Protein AF-A0A382UCF6-F1 (afdb_monomer)

pLDDT: mean 95.03, std 3.99, range [74.44, 98.38]

Nearest PDB structures (foldseek):
  6dq3-assembly2_B  TM=8.881E-01  e=3.048E-03  Streptococcus pyogenes
  7lmz-assembly1_C  TM=3.019E-01  e=5.423E+00  Homo sapiens

Mean predicted aligned error: 3.13 Å

Sequence (75 aa):
DEEITASLNFLRGLGAPTKNWVMCYPYGANDEKLRALLRRNGCAIGLTIDEGVADAAKDDPLQLPRLDTIELPIT

Structure (mmCIF, N/CA/C/O backbone):
data_AF-A0A382UCF6-F1
#
_entry.id   AF-A0A382UCF6-F1
#
loop_
_atom_site.group_PDB
_atom_site.id
_atom_site.type_symbol
_atom_site.label_atom_id
_atom_site.label_alt_id
_atom_site.label_comp_id
_atom_site.label_asym_id
_atom_site.label_entity_id
_atom_site.label_seq_id
_atom_site.pdbx_PDB_ins_code
_atom_site.Cartn_x
_atom_site.Cartn_y
_atom_site.Cartn_z
_atom_site.occupancy
_atom_site.B_iso_or_equiv
_atom_site.auth_seq_id
_atom_site.auth_comp_id
_atom_site.auth_asym_id
_atom_site.auth_atom_id
_atom_site.pdbx_PDB_model_num
ATOM 1 N N . ASP A 1 1 ? 0.645 7.578 12.458 1.00 80.25 1 ASP A N 1
ATOM 2 C CA . ASP A 1 1 ? -0.586 7.024 13.064 1.00 80.25 1 ASP A CA 1
ATOM 3 C C . ASP A 1 1 ? -1.773 7.960 12.879 1.00 80.25 1 ASP A C 1
ATOM 5 O O . ASP A 1 1 ? -2.767 7.518 12.320 1.00 80.25 1 ASP A O 1
ATOM 9 N N . GLU A 1 2 ? -1.665 9.235 13.269 1.00 92.56 2 GLU A N 1
ATOM 10 C CA . GLU A 1 2 ? -2.758 10.222 13.153 1.00 92.56 2 GLU A CA 1
ATOM 11 C C . GLU A 1 2 ? -3.310 10.375 11.728 1.00 92.56 2 GLU A C 1
ATOM 13 O O . GLU A 1 2 ? -4.513 10.229 11.546 1.00 92.56 2 GLU A O 1
ATOM 18 N N . GLU A 1 3 ? -2.451 10.554 10.719 1.00 94.50 3 GLU A N 1
ATOM 19 C CA . GLU A 1 3 ? -2.850 10.694 9.303 1.00 94.50 3 GLU A CA 1
ATOM 20 C C . GLU A 1 3 ? -3.729 9.538 8.791 1.00 94.50 3 GLU A C 1
ATOM 22 O O . GLU A 1 3 ? -4.785 9.751 8.191 1.00 94.50 3 GLU A O 1
ATOM 27 N N . ILE A 1 4 ? -3.327 8.291 9.072 1.00 95.25 4 ILE A N 1
ATOM 28 C CA . ILE A 1 4 ? -4.077 7.095 8.656 1.00 95.25 4 ILE A CA 1
ATOM 29 C C . ILE A 1 4 ? -5.424 7.041 9.377 1.00 95.25 4 ILE A C 1
ATOM 31 O O . ILE A 1 4 ? -6.459 6.837 8.744 1.00 95.25 4 ILE A O 1
ATOM 35 N N . THR A 1 5 ? -5.434 7.271 10.690 1.00 95.00 5 THR A N 1
ATOM 36 C CA . THR A 1 5 ? -6.668 7.262 11.486 1.00 95.00 5 THR A CA 1
ATOM 37 C C . THR A 1 5 ? -7.635 8.358 11.039 1.00 95.00 5 THR A C 1
ATOM 39 O O . THR A 1 5 ? -8.830 8.097 10.886 1.00 95.00 5 THR A O 1
ATOM 42 N N . ALA A 1 6 ? -7.135 9.571 10.798 1.00 97.00 6 ALA A N 1
ATOM 43 C CA . ALA A 1 6 ? -7.924 10.701 10.322 1.00 97.00 6 ALA A CA 1
ATOM 44 C C . ALA A 1 6 ? -8.530 10.411 8.943 1.00 97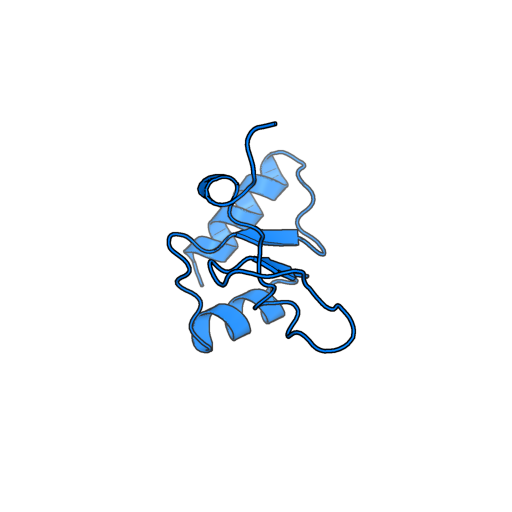.00 6 ALA A C 1
ATOM 46 O O . ALA A 1 6 ? -9.738 10.570 8.765 1.00 97.00 6 ALA A O 1
ATOM 47 N N . SER A 1 7 ? -7.729 9.883 8.013 1.00 96.12 7 SER A N 1
ATOM 48 C CA . SER A 1 7 ? -8.184 9.484 6.675 1.00 96.12 7 SER A CA 1
ATOM 49 C C . SER A 1 7 ? -9.274 8.411 6.735 1.00 96.12 7 SER A C 1
ATOM 51 O O . SER A 1 7 ? -10.315 8.543 6.094 1.00 96.12 7 SER A O 1
ATOM 53 N N . LEU A 1 8 ? -9.093 7.371 7.557 1.00 96.75 8 LEU A N 1
ATOM 54 C CA . LEU A 1 8 ? -10.100 6.319 7.720 1.00 96.75 8 LEU A CA 1
ATOM 55 C C . LEU A 1 8 ? -11.381 6.842 8.376 1.00 96.75 8 LEU A C 1
ATOM 57 O O . LEU A 1 8 ? -12.474 6.438 7.990 1.00 96.75 8 LEU A O 1
ATOM 61 N N . ASN A 1 9 ? -11.286 7.740 9.354 1.00 97.12 9 ASN A N 1
ATOM 62 C CA . ASN A 1 9 ? -12.473 8.345 9.959 1.00 97.12 9 ASN A CA 1
ATOM 63 C C . ASN A 1 9 ? -13.224 9.237 8.962 1.00 97.12 9 ASN A C 1
ATOM 65 O O . ASN A 1 9 ? -14.451 9.169 8.902 1.00 97.12 9 ASN A O 1
ATOM 69 N N . PHE A 1 10 ? -12.500 10.011 8.152 1.00 97.81 10 PHE A N 1
ATOM 70 C CA . PHE A 1 10 ? -13.078 10.8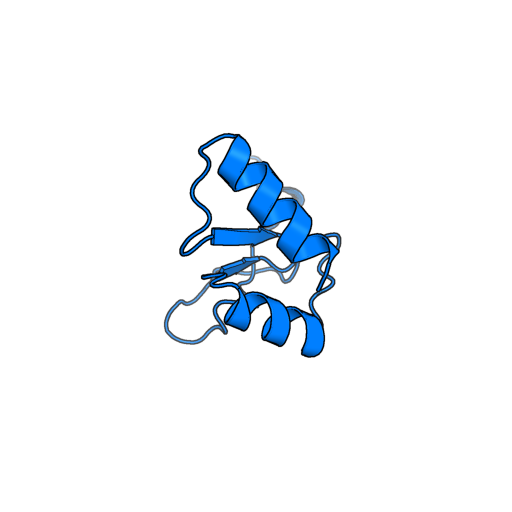17 7.082 1.00 97.81 10 PHE A CA 1
ATOM 71 C C . PHE A 1 10 ? -13.814 9.946 6.055 1.00 97.81 10 PHE A C 1
ATOM 73 O O . PHE A 1 10 ? -15.001 10.154 5.813 1.00 97.81 10 PHE A O 1
ATOM 80 N N . LEU A 1 11 ? -13.153 8.910 5.528 1.00 97.25 11 LEU A N 1
ATOM 81 C CA . LEU A 1 11 ? -13.750 7.965 4.577 1.00 97.25 11 LEU A CA 1
ATOM 82 C C . LEU A 1 11 ? -14.988 7.271 5.157 1.00 97.25 11 LEU A C 1
ATOM 84 O O . LEU A 1 11 ? -16.009 7.154 4.479 1.00 97.25 11 LEU A O 1
ATOM 88 N N . ARG A 1 12 ? -14.943 6.877 6.434 1.00 96.94 12 ARG A N 1
ATOM 89 C CA . ARG A 1 12 ? -16.101 6.302 7.129 1.00 96.94 12 ARG A CA 1
ATOM 90 C C . ARG A 1 12 ? -17.263 7.289 7.229 1.00 96.94 12 ARG A C 1
ATOM 92 O O . ARG A 1 12 ? -18.407 6.881 7.064 1.00 96.94 12 ARG A O 1
ATOM 99 N N . GLY A 1 13 ? -16.981 8.572 7.463 1.00 98.06 13 GLY A N 1
ATOM 100 C CA . GLY A 1 13 ? -17.983 9.642 7.458 1.00 98.06 13 GLY A CA 1
ATOM 101 C C . GLY A 1 13 ? -18.661 9.833 6.097 1.00 98.06 13 GLY A C 1
ATOM 102 O O . GLY A 1 13 ? -19.831 10.196 6.048 1.00 98.06 13 GLY A O 1
ATOM 103 N N . LEU A 1 14 ? -17.960 9.512 5.005 1.00 97.69 14 LEU A N 1
ATOM 104 C CA . LEU A 1 14 ? -18.508 9.486 3.644 1.00 97.69 14 LEU A CA 1
ATOM 105 C C . LEU A 1 14 ? -19.245 8.177 3.301 1.00 97.69 14 LEU A C 1
ATOM 107 O O . LEU A 1 14 ? -19.744 8.030 2.188 1.00 97.69 14 LEU A O 1
ATOM 111 N N . GLY A 1 15 ? -19.296 7.207 4.221 1.00 96.56 15 GLY A N 1
ATOM 112 C CA . GLY A 1 15 ? -19.864 5.881 3.971 1.00 96.56 15 GLY A CA 1
ATOM 113 C C . GLY A 1 15 ? -18.968 4.958 3.138 1.00 96.56 15 GLY A C 1
ATOM 114 O O . GLY A 1 15 ? -19.418 3.894 2.714 1.00 96.56 15 GLY A O 1
ATOM 115 N N . ALA A 1 16 ? -17.705 5.328 2.907 1.00 95.25 16 ALA A N 1
ATOM 116 C CA . ALA A 1 16 ? -16.761 4.471 2.205 1.00 95.25 16 ALA A CA 1
ATOM 117 C C . ALA A 1 16 ? -16.343 3.275 3.089 1.00 95.25 16 ALA A C 1
ATOM 119 O O . ALA A 1 16 ? -16.217 3.410 4.313 1.00 95.25 16 ALA A O 1
ATOM 120 N N . PRO A 1 17 ? -16.104 2.091 2.499 1.00 92.44 17 PRO A N 1
ATOM 121 C CA . PRO A 1 17 ? -15.663 0.926 3.250 1.00 92.44 17 PRO A CA 1
ATOM 122 C C . PRO A 1 17 ? -14.241 1.132 3.786 1.00 92.44 17 PRO A C 1
ATOM 124 O O . PRO A 1 17 ? -13.299 1.353 3.032 1.00 92.44 17 PRO A O 1
ATOM 127 N N . THR A 1 18 ? -14.074 1.005 5.103 1.00 95.19 18 THR A N 1
ATOM 128 C CA . THR A 1 18 ? -12.766 1.110 5.782 1.00 95.19 18 THR A CA 1
ATOM 129 C C . THR A 1 18 ? -12.321 -0.213 6.406 1.00 95.19 18 THR A C 1
ATOM 131 O O . THR A 1 18 ? -11.547 -0.229 7.360 1.00 95.19 18 THR A O 1
ATOM 134 N N . LYS A 1 19 ? -12.856 -1.334 5.912 1.00 92.81 19 LYS A N 1
ATOM 135 C CA . LYS A 1 19 ? -12.406 -2.698 6.221 1.00 92.81 19 LYS A CA 1
ATOM 136 C C . LYS A 1 19 ? -11.799 -3.288 4.956 1.00 92.81 19 LYS A C 1
ATOM 138 O O . LYS A 1 19 ? -12.377 -3.098 3.891 1.00 92.81 19 LYS A O 1
ATOM 143 N N 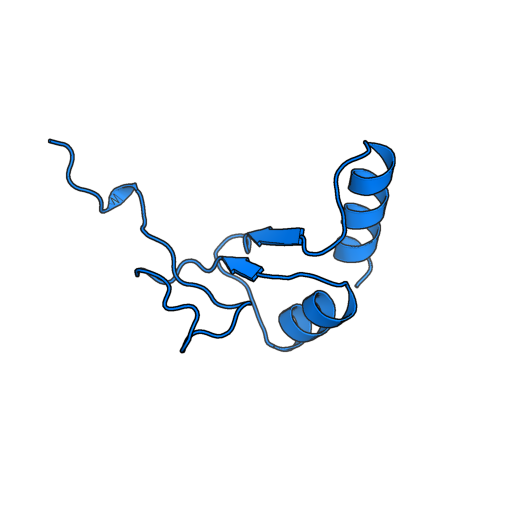. ASN A 1 20 ? -10.686 -4.011 5.085 1.00 94.88 20 ASN A N 1
ATOM 144 C CA . ASN A 1 20 ? -9.949 -4.586 3.956 1.00 94.88 20 ASN A CA 1
ATOM 145 C C . ASN A 1 20 ? -9.656 -3.549 2.860 1.00 94.88 20 ASN A C 1
ATOM 147 O O . ASN A 1 20 ? -9.841 -3.800 1.673 1.00 94.88 20 ASN A O 1
ATOM 151 N N . TRP A 1 21 ? -9.263 -2.350 3.283 1.00 96.69 21 TRP A N 1
ATOM 152 C CA . TRP A 1 21 ? -9.031 -1.225 2.388 1.00 96.69 21 TRP A CA 1
ATOM 153 C C . TRP A 1 21 ? -7.638 -1.307 1.754 1.00 96.69 21 TRP A C 1
ATOM 155 O O . TRP A 1 21 ? -6.775 -2.061 2.212 1.00 96.69 21 TRP A O 1
ATOM 165 N N . VAL A 1 22 ? -7.440 -0.542 0.683 1.00 97.12 22 VAL A N 1
ATOM 166 C CA . VAL A 1 22 ? -6.222 -0.553 -0.134 1.00 97.12 22 VAL A CA 1
ATOM 167 C C . VAL A 1 22 ? -5.424 0.721 0.103 1.00 97.12 22 VAL A C 1
ATOM 169 O O . VAL A 1 22 ? -5.991 1.813 0.082 1.00 97.12 22 VAL A O 1
ATOM 172 N N . MET A 1 23 ? -4.112 0.590 0.284 1.00 97.00 23 MET A N 1
ATOM 173 C CA . MET A 1 23 ? -3.179 1.714 0.285 1.00 97.00 23 MET A CA 1
ATOM 174 C C . MET A 1 23 ? -2.485 1.830 -1.076 1.00 97.00 23 MET A C 1
ATOM 176 O O . MET A 1 23 ? -1.961 0.851 -1.597 1.00 97.00 23 MET A O 1
ATOM 180 N N . CYS A 1 24 ? -2.419 3.041 -1.624 1.00 96.31 24 CYS A N 1
ATOM 181 C CA . CYS A 1 24 ? -1.524 3.373 -2.731 1.00 96.31 24 CYS A CA 1
ATOM 182 C C . CYS A 1 24 ? -0.442 4.306 -2.189 1.00 96.31 24 CYS A C 1
ATOM 184 O O . CYS A 1 24 ? -0.742 5.448 -1.840 1.00 96.31 24 CYS A O 1
ATOM 186 N N . TYR A 1 25 ? 0.797 3.824 -2.076 1.00 96.81 25 TYR A N 1
ATOM 187 C CA . TYR A 1 25 ? 1.865 4.590 -1.434 1.00 96.81 25 TYR A CA 1
ATOM 188 C C . TYR A 1 25 ? 2.258 5.808 -2.280 1.00 96.81 25 TYR A C 1
ATOM 190 O O . TYR A 1 25 ? 2.693 5.634 -3.424 1.00 96.81 25 TYR A O 1
ATOM 198 N N . PRO A 1 26 ? 2.165 7.041 -1.747 1.00 94.44 26 PRO A N 1
ATOM 199 C CA . PRO A 1 26 ? 2.642 8.222 -2.453 1.00 94.44 26 PRO A CA 1
ATOM 200 C C . PRO A 1 26 ? 4.131 8.075 -2.766 1.00 94.44 26 PRO A C 1
ATOM 202 O O . PRO A 1 26 ? 4.936 7.835 -1.864 1.00 94.44 26 PRO A O 1
ATOM 205 N N . TYR A 1 27 ? 4.487 8.179 -4.047 1.00 93.81 27 TYR A N 1
ATOM 206 C CA . TYR A 1 27 ? 5.864 8.016 -4.532 1.00 93.81 27 TYR A CA 1
ATOM 207 C C . TYR A 1 27 ? 6.534 6.694 -4.102 1.00 93.81 27 TYR A C 1
ATOM 209 O O . TYR A 1 27 ? 7.755 6.620 -4.017 1.00 93.81 27 TYR A O 1
ATOM 217 N N . GLY A 1 28 ? 5.748 5.656 -3.789 1.00 94.62 28 GLY A N 1
ATOM 218 C CA . GLY A 1 28 ? 6.262 4.353 -3.360 1.00 94.62 28 GLY A CA 1
ATOM 219 C C . GLY A 1 28 ? 6.789 4.287 -1.925 1.00 94.62 28 GLY A C 1
ATOM 220 O O . GLY A 1 28 ? 7.266 3.232 -1.518 1.00 94.62 28 GLY A O 1
ATOM 221 N N . ALA A 1 29 ? 6.696 5.355 -1.127 1.00 96.31 29 ALA A N 1
ATOM 222 C CA . ALA A 1 29 ? 7.228 5.368 0.236 1.00 96.31 29 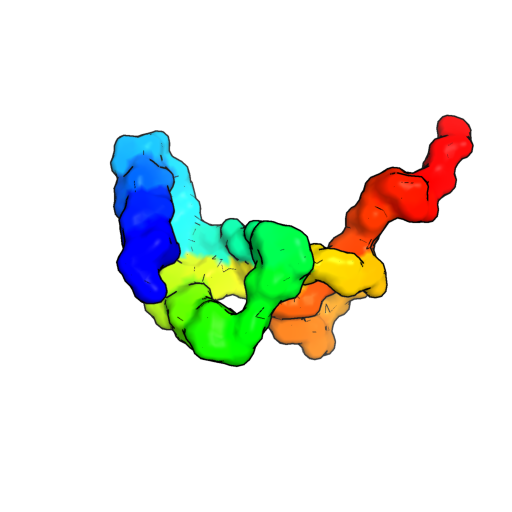ALA A CA 1
ATOM 223 C C . ALA A 1 29 ? 6.447 4.416 1.167 1.00 96.31 29 ALA A C 1
ATOM 225 O O . ALA A 1 29 ? 5.292 4.682 1.507 1.00 96.31 29 ALA A O 1
ATOM 226 N N . ASN A 1 30 ? 7.072 3.306 1.585 1.00 96.44 30 ASN A N 1
ATOM 227 C CA . ASN A 1 30 ? 6.375 2.224 2.290 1.00 96.44 30 ASN A CA 1
ATOM 228 C C . ASN A 1 30 ? 7.163 1.540 3.423 1.00 96.44 30 ASN A C 1
ATOM 230 O O . ASN A 1 30 ? 7.057 0.334 3.578 1.00 96.44 30 ASN A O 1
ATOM 234 N N . ASP A 1 31 ? 7.936 2.261 4.239 1.00 96.69 31 ASP A N 1
ATOM 235 C CA . ASP A 1 31 ? 8.787 1.631 5.267 1.00 96.69 31 ASP A CA 1
ATOM 236 C C . ASP A 1 31 ? 8.073 0.626 6.212 1.00 96.69 31 ASP A C 1
ATOM 238 O O . ASP A 1 31 ? 6.844 0.561 6.337 1.00 96.69 31 ASP A O 1
ATOM 242 N N . GLU A 1 32 ? 8.864 -0.191 6.914 1.00 97.31 32 GLU A N 1
ATOM 243 C CA . GLU A 1 32 ? 8.336 -1.245 7.787 1.00 97.31 32 GLU A CA 1
ATOM 244 C C . GLU A 1 32 ? 7.405 -0.705 8.883 1.00 97.31 32 GLU A C 1
ATOM 246 O O . GLU A 1 32 ? 6.382 -1.324 9.191 1.00 97.31 32 GLU A O 1
ATOM 251 N N . LYS A 1 33 ? 7.715 0.474 9.437 1.00 96.50 33 LYS A N 1
ATOM 252 C CA . LYS A 1 33 ? 6.911 1.110 10.485 1.00 96.50 33 LYS A CA 1
ATOM 253 C C . LYS A 1 33 ? 5.527 1.486 9.955 1.00 96.50 33 LYS A C 1
ATOM 255 O O . LYS A 1 33 ? 4.524 1.226 10.627 1.00 96.50 33 LYS A O 1
ATOM 260 N N . LEU A 1 34 ? 5.457 2.060 8.756 1.00 96.56 34 LEU A N 1
ATOM 261 C CA . LEU A 1 34 ? 4.209 2.371 8.073 1.00 96.56 34 LEU A CA 1
ATOM 262 C C . LEU A 1 34 ? 3.434 1.090 7.758 1.00 96.56 34 LEU A C 1
ATOM 264 O O . LEU A 1 34 ? 2.252 1.005 8.084 1.00 96.56 34 LEU A O 1
ATOM 268 N N . ARG A 1 35 ? 4.073 0.054 7.206 1.00 97.50 35 ARG A N 1
ATOM 269 C CA . ARG A 1 35 ? 3.388 -1.222 6.925 1.00 97.50 35 ARG A CA 1
ATOM 270 C C . ARG A 1 35 ? 2.831 -1.864 8.195 1.00 97.50 35 ARG A C 1
ATOM 272 O O . ARG A 1 35 ? 1.692 -2.329 8.194 1.00 97.50 35 ARG A O 1
ATOM 279 N N . ALA A 1 36 ? 3.567 -1.829 9.306 1.00 97.00 36 ALA A N 1
ATOM 280 C CA . ALA A 1 36 ? 3.068 -2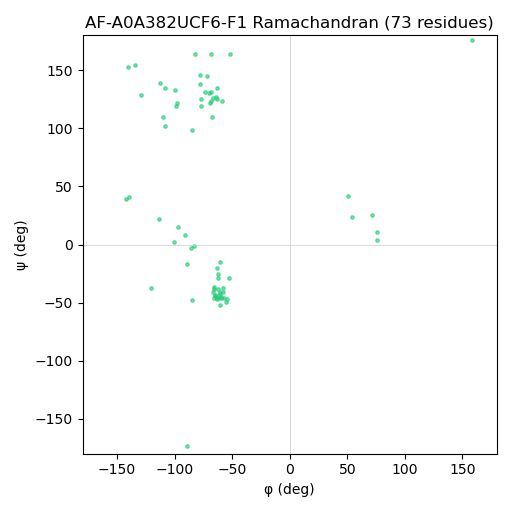.291 10.600 1.00 97.00 36 ALA A CA 1
ATOM 281 C C . ALA A 1 36 ? 1.836 -1.490 11.061 1.00 97.00 36 ALA A C 1
ATOM 283 O O . ALA A 1 36 ? 0.859 -2.078 11.525 1.00 97.00 36 ALA A O 1
ATOM 284 N N . LEU A 1 37 ? 1.842 -0.162 10.900 1.00 96.50 37 LEU A N 1
ATOM 285 C CA . LEU A 1 37 ? 0.680 0.690 11.172 1.00 96.50 37 LEU A CA 1
ATOM 286 C C . LEU A 1 37 ? -0.535 0.307 10.316 1.00 96.50 37 LEU A C 1
ATOM 288 O O . LEU A 1 37 ? -1.646 0.214 10.839 1.00 96.50 37 LEU A O 1
ATOM 292 N N . LEU A 1 38 ? -0.336 0.074 9.021 1.00 97.06 38 LEU A N 1
ATOM 293 C CA . LEU A 1 38 ? -1.406 -0.269 8.086 1.00 97.06 38 LEU A CA 1
ATOM 294 C C . LEU A 1 38 ? -2.053 -1.616 8.423 1.00 97.06 38 LEU A C 1
ATOM 29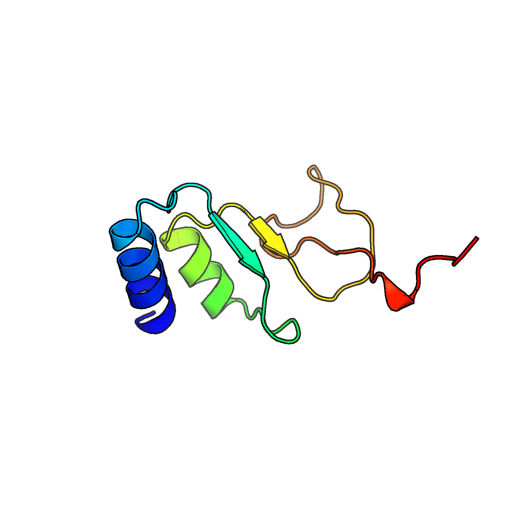6 O O . LEU A 1 38 ? -3.282 -1.696 8.475 1.00 97.06 38 LEU A O 1
ATOM 300 N N . ARG A 1 39 ? -1.251 -2.639 8.757 1.00 95.62 39 ARG A N 1
ATOM 301 C CA . ARG A 1 39 ? -1.765 -3.948 9.210 1.00 95.62 39 ARG A CA 1
ATOM 302 C C . ARG A 1 39 ? -2.659 -3.808 10.440 1.00 95.62 39 ARG A C 1
ATOM 304 O O . ARG A 1 39 ? -3.765 -4.341 10.458 1.00 95.62 39 ARG A O 1
ATOM 311 N N . ARG A 1 40 ? -2.227 -3.031 11.443 1.00 95.25 40 ARG A N 1
ATOM 312 C CA . ARG A 1 40 ? -3.028 -2.778 12.659 1.00 95.25 40 ARG A CA 1
ATOM 313 C C . ARG A 1 40 ? -4.349 -2.059 12.372 1.00 95.25 40 ARG A C 1
ATOM 315 O O . ARG A 1 40 ? -5.288 -2.207 13.144 1.00 95.25 40 ARG A O 1
ATOM 322 N N . ASN A 1 41 ? -4.425 -1.299 11.280 1.00 95.12 41 ASN A N 1
ATOM 323 C CA . ASN A 1 41 ? -5.624 -0.569 10.859 1.00 95.12 41 ASN A CA 1
ATOM 324 C C . ASN A 1 41 ? -6.452 -1.310 9.793 1.00 95.12 41 ASN A C 1
ATOM 326 O O . ASN A 1 41 ? -7.317 -0.706 9.159 1.00 95.12 41 ASN A O 1
ATOM 330 N N . GLY A 1 42 ? -6.214 -2.609 9.579 1.00 94.69 42 GLY A N 1
ATOM 331 C CA . GLY A 1 42 ? -7.035 -3.432 8.686 1.00 94.69 42 GLY A CA 1
ATOM 332 C C . GLY A 1 42 ? -6.860 -3.128 7.195 1.00 94.69 42 GLY A C 1
ATOM 333 O O . GLY A 1 42 ? -7.789 -3.359 6.417 1.00 94.69 42 GLY A O 1
ATOM 334 N N . CYS A 1 43 ? -5.701 -2.587 6.804 1.00 97.50 43 CYS A N 1
ATOM 335 C CA . CYS A 1 43 ? -5.307 -2.480 5.402 1.00 97.50 43 CYS A CA 1
ATOM 336 C C . CYS A 1 43 ? -5.077 -3.889 4.842 1.00 97.50 43 CYS A C 1
ATOM 338 O O . CYS A 1 43 ? -4.308 -4.658 5.421 1.00 97.50 43 CYS A O 1
ATOM 340 N N . ALA A 1 44 ? -5.744 -4.225 3.738 1.00 97.50 44 ALA A N 1
ATOM 341 C CA . ALA A 1 44 ? -5.644 -5.541 3.113 1.00 97.50 44 ALA A CA 1
ATOM 342 C C . ALA A 1 44 ? -4.450 -5.635 2.166 1.00 97.50 44 ALA A C 1
ATOM 344 O O . ALA A 1 44 ? -3.697 -6.602 2.237 1.00 97.50 44 ALA A O 1
ATOM 345 N N . ILE A 1 45 ? -4.284 -4.633 1.298 1.00 97.75 45 ILE A N 1
ATOM 346 C CA . ILE A 1 45 ? -3.215 -4.608 0.298 1.00 97.75 45 ILE A CA 1
ATOM 347 C C . ILE A 1 45 ? -2.606 -3.212 0.136 1.00 97.75 45 ILE A C 1
ATOM 349 O O . ILE A 1 45 ? -3.270 -2.202 0.376 1.00 97.75 45 ILE A O 1
ATOM 353 N N . GLY A 1 46 ? -1.342 -3.169 -0.270 1.00 97.81 46 GLY A N 1
ATOM 354 C CA . GLY A 1 46 ? -0.562 -1.964 -0.532 1.00 97.81 46 GLY A CA 1
ATOM 355 C C . GLY A 1 46 ? 0.091 -2.045 -1.908 1.00 97.81 46 GLY A C 1
ATOM 356 O O . GLY A 1 46 ? 0.741 -3.042 -2.208 1.00 97.81 46 GLY A O 1
ATOM 357 N N . LEU A 1 47 ? -0.095 -1.013 -2.731 1.00 97.88 47 LEU A N 1
ATOM 358 C CA . LEU A 1 47 ? 0.453 -0.924 -4.087 1.00 97.88 47 LEU A CA 1
ATOM 359 C C . LEU A 1 47 ? 1.729 -0.081 -4.081 1.00 97.88 47 LEU A C 1
ATOM 361 O O . LEU A 1 47 ? 1.678 1.098 -3.707 1.00 97.88 47 LEU A O 1
ATOM 365 N N . THR A 1 48 ? 2.854 -0.677 -4.481 1.00 97.25 48 THR A N 1
ATOM 366 C CA . THR A 1 48 ? 4.152 0.008 -4.582 1.00 97.25 48 THR A CA 1
ATOM 367 C C . THR A 1 48 ? 4.335 0.636 -5.963 1.00 97.25 48 THR A C 1
ATOM 369 O O . THR A 1 48 ? 3.401 0.711 -6.762 1.00 97.25 48 THR A O 1
ATOM 372 N N . ILE A 1 49 ? 5.531 1.161 -6.222 1.00 96.25 49 ILE A N 1
ATOM 373 C CA . ILE A 1 49 ? 5.950 1.613 -7.554 1.00 96.25 49 ILE A CA 1
ATOM 374 C C . ILE A 1 49 ? 6.836 0.582 -8.254 1.00 96.25 49 ILE A C 1
ATOM 376 O O . ILE A 1 49 ? 7.317 0.862 -9.346 1.00 96.25 49 ILE A O 1
ATOM 380 N N . ASP A 1 50 ? 7.073 -0.570 -7.625 1.00 95.62 50 ASP A N 1
ATOM 381 C CA . ASP A 1 50 ? 7.883 -1.624 -8.217 1.00 95.62 50 ASP A CA 1
ATOM 382 C C . ASP A 1 50 ? 7.125 -2.199 -9.412 1.00 95.62 50 ASP A C 1
ATOM 384 O O . ASP A 1 50 ? 5.931 -2.504 -9.321 1.00 95.62 50 ASP A O 1
ATOM 388 N N . GLU A 1 51 ? 7.814 -2.314 -10.541 1.00 94.25 51 GLU A N 1
ATOM 389 C CA . GLU A 1 51 ? 7.216 -2.811 -11.769 1.00 94.25 51 GLU A CA 1
ATOM 390 C C . GLU A 1 51 ? 6.995 -4.325 -11.687 1.00 94.25 51 GLU A C 1
ATOM 392 O O . GLU A 1 51 ? 7.902 -5.085 -11.338 1.00 94.25 51 GLU A O 1
ATOM 397 N N . GLY A 1 52 ? 5.791 -4.781 -12.034 1.00 95.06 52 GLY A N 1
ATOM 398 C CA . GLY A 1 52 ? 5.517 -6.208 -12.165 1.00 95.06 52 GLY A CA 1
ATOM 399 C C . GLY A 1 52 ? 4.048 -6.594 -12.062 1.00 95.06 52 GLY A C 1
ATOM 400 O O . GLY A 1 52 ? 3.164 -5.776 -11.802 1.00 95.06 52 GLY A O 1
ATOM 401 N N . VAL A 1 53 ? 3.799 -7.888 -12.266 1.00 95.88 53 VAL A N 1
ATOM 402 C CA . VAL A 1 53 ? 2.499 -8.522 -12.034 1.00 95.88 53 VAL A CA 1
ATOM 403 C C . VAL A 1 53 ? 2.537 -9.193 -10.669 1.00 95.88 53 VAL A C 1
ATOM 405 O O . VAL A 1 53 ? 3.371 -10.065 -10.439 1.00 95.88 53 VAL A O 1
ATOM 408 N N . ALA A 1 54 ? 1.625 -8.794 -9.786 1.00 97.19 54 ALA A N 1
ATOM 409 C CA . ALA A 1 54 ? 1.534 -9.338 -8.440 1.00 97.19 54 ALA A CA 1
ATOM 410 C C . ALA A 1 54 ? 1.201 -10.844 -8.435 1.00 97.19 54 ALA A C 1
ATOM 412 O O . ALA A 1 54 ? 0.267 -11.292 -9.106 1.00 97.19 54 ALA A O 1
ATOM 413 N N . ASP A 1 55 ? 1.921 -11.607 -7.616 1.00 97.50 55 ASP A N 1
ATOM 414 C CA . ASP A 1 55 ? 1.668 -13.008 -7.292 1.00 97.50 55 ASP A CA 1
ATOM 415 C C . ASP A 1 55 ? 1.146 -13.106 -5.853 1.00 97.50 55 ASP A C 1
ATOM 417 O O . ASP A 1 55 ? 1.900 -13.078 -4.879 1.00 97.50 55 ASP A O 1
ATOM 421 N N . ALA A 1 56 ? -0.171 -13.274 -5.712 1.00 94.00 56 ALA A N 1
ATOM 422 C CA . ALA A 1 56 ? -0.841 -13.331 -4.413 1.00 94.00 56 ALA A CA 1
ATOM 423 C C . ALA A 1 56 ? -0.374 -14.486 -3.502 1.00 94.00 56 ALA A C 1
ATOM 425 O O . ALA A 1 56 ? -0.685 -14.476 -2.311 1.00 94.00 56 ALA A O 1
ATOM 426 N N . ALA A 1 57 ? 0.331 -15.492 -4.036 1.00 96.50 57 ALA A N 1
ATOM 427 C CA . ALA A 1 57 ? 0.880 -16.590 -3.246 1.00 96.50 57 ALA A CA 1
ATOM 428 C C . ALA A 1 57 ? 2.292 -16.303 -2.707 1.00 96.50 57 ALA A C 1
ATOM 430 O O . ALA A 1 57 ? 2.743 -17.015 -1.807 1.00 96.50 57 ALA A O 1
ATOM 431 N N . LYS A 1 58 ? 3.000 -15.309 -3.260 1.00 96.62 58 LYS A N 1
ATOM 432 C CA . LYS A 1 58 ? 4.409 -15.029 -2.939 1.00 96.62 58 LYS A CA 1
ATOM 433 C C . LYS A 1 58 ? 4.651 -13.630 -2.388 1.00 96.62 58 LYS A C 1
ATOM 435 O O . LYS A 1 58 ? 5.498 -13.479 -1.509 1.00 96.62 58 LYS A O 1
ATOM 440 N N . ASP A 1 59 ? 3.938 -12.636 -2.898 1.00 97.88 59 ASP A N 1
ATOM 441 C CA . ASP A 1 59 ? 4.199 -11.240 -2.570 1.00 97.88 59 ASP A CA 1
ATOM 442 C C . ASP A 1 59 ? 3.633 -10.872 -1.195 1.00 97.88 59 ASP A C 1
ATOM 444 O O . ASP A 1 59 ? 2.580 -11.358 -0.772 1.00 97.88 59 ASP A O 1
ATOM 448 N N . ASP A 1 60 ? 4.324 -9.976 -0.484 1.00 96.94 60 ASP A N 1
ATOM 449 C CA . ASP A 1 60 ? 3.761 -9.359 0.719 1.00 96.94 60 ASP A CA 1
ATOM 450 C C . ASP A 1 60 ? 2.529 -8.541 0.298 1.00 96.94 60 ASP A C 1
ATOM 452 O O . ASP A 1 60 ? 2.666 -7.643 -0.536 1.00 96.94 60 ASP A O 1
ATOM 456 N N . PRO A 1 61 ? 1.339 -8.774 0.885 1.00 97.50 61 PRO A N 1
ATOM 457 C CA . PRO A 1 61 ? 0.132 -8.034 0.532 1.00 97.50 61 PRO A CA 1
ATOM 458 C C . PRO A 1 61 ? 0.294 -6.513 0.596 1.00 97.50 61 PRO A C 1
ATOM 460 O O . PRO A 1 61 ? -0.384 -5.800 -0.135 1.00 97.50 61 PRO A O 1
ATOM 463 N N . LEU A 1 62 ? 1.180 -5.992 1.452 1.00 98.12 62 LEU A N 1
ATOM 464 C CA . LEU A 1 62 ? 1.446 -4.553 1.562 1.00 98.12 62 LEU A CA 1
ATOM 465 C C . LEU A 1 62 ? 2.582 -4.049 0.663 1.00 98.12 62 LEU A C 1
ATOM 467 O O . LEU A 1 62 ? 3.009 -2.910 0.823 1.00 98.12 62 LEU A O 1
ATOM 471 N N . GLN A 1 63 ? 3.096 -4.880 -0.237 1.00 97.94 63 GLN A N 1
ATOM 472 C CA . GLN A 1 63 ? 4.166 -4.529 -1.168 1.00 97.94 63 GLN A CA 1
ATOM 473 C C . GLN A 1 63 ? 3.899 -5.115 -2.563 1.00 97.94 63 GLN A C 1
ATOM 475 O O . GLN A 1 63 ? 4.809 -5.631 -3.205 1.00 97.94 63 GLN A O 1
ATOM 480 N N . LEU A 1 64 ? 2.646 -5.074 -3.026 1.00 98.38 64 LEU A N 1
ATOM 481 C CA . LEU A 1 64 ? 2.311 -5.603 -4.344 1.00 98.38 64 LEU A CA 1
ATOM 482 C C . LEU A 1 64 ? 2.900 -4.702 -5.442 1.00 98.38 64 LEU A C 1
ATOM 484 O O . LEU A 1 64 ? 2.667 -3.484 -5.396 1.00 98.38 64 LEU A O 1
ATOM 488 N N . PRO A 1 65 ? 3.601 -5.281 -6.436 1.00 97.50 65 PRO A N 1
ATOM 489 C CA . PRO A 1 65 ? 4.066 -4.534 -7.593 1.00 97.50 65 PRO A CA 1
ATOM 490 C C . PRO A 1 65 ? 2.879 -4.102 -8.463 1.00 97.50 65 PRO A C 1
ATOM 492 O O . PRO A 1 65 ? 1.763 -4.626 -8.349 1.00 97.50 65 PRO A O 1
ATOM 495 N N . ARG A 1 66 ? 3.118 -3.141 -9.355 1.00 95.31 66 ARG A N 1
ATOM 496 C CA . ARG A 1 66 ? 2.121 -2.664 -10.318 1.00 95.31 66 ARG A CA 1
ATOM 497 C C . ARG A 1 66 ? 2.719 -2.533 -11.712 1.00 95.31 66 ARG A C 1
ATOM 499 O O . ARG A 1 66 ? 3.906 -2.281 -11.868 1.00 95.31 66 ARG A O 1
ATOM 506 N N . LEU A 1 67 ? 1.872 -2.633 -12.730 1.00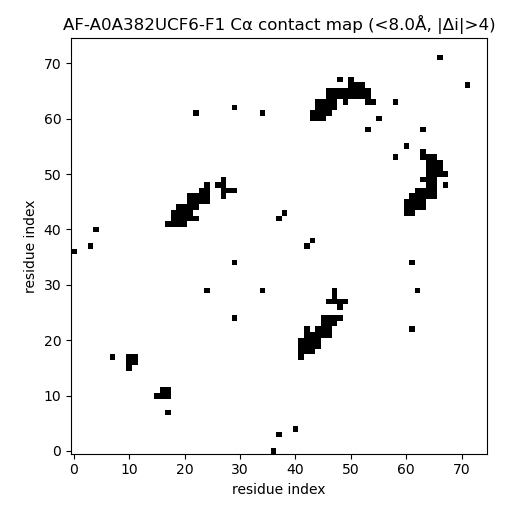 94.25 67 LEU A N 1
ATOM 507 C CA . LEU A 1 67 ? 2.254 -2.249 -14.085 1.00 94.25 67 LEU A CA 1
ATOM 508 C C . LEU A 1 67 ? 2.236 -0.724 -14.186 1.00 94.25 67 LEU A C 1
ATOM 510 O O . LEU A 1 67 ? 1.214 -0.100 -13.879 1.00 94.25 67 LEU A O 1
ATOM 514 N N . ASP A 1 68 ? 3.346 -0.128 -14.613 1.00 90.75 68 ASP A N 1
ATOM 515 C CA . ASP A 1 68 ? 3.354 1.284 -14.972 1.00 90.75 68 ASP A CA 1
ATOM 516 C C . ASP A 1 68 ? 2.711 1.444 -16.351 1.00 90.75 68 ASP A C 1
ATOM 518 O O . ASP A 1 68 ? 3.174 0.890 -17.345 1.00 90.75 68 ASP A O 1
ATOM 522 N N . THR A 1 69 ? 1.614 2.199 -16.417 1.00 90.19 69 THR A N 1
ATOM 523 C CA . THR A 1 69 ? 0.899 2.433 -17.674 1.00 90.19 69 THR A CA 1
ATOM 524 C C . THR A 1 69 ? 1.734 3.186 -18.706 1.00 90.19 69 THR A C 1
ATOM 526 O O . THR A 1 69 ? 1.411 3.112 -19.887 1.00 90.19 69 THR A O 1
ATOM 529 N N . ILE A 1 70 ? 2.785 3.899 -18.280 1.00 90.06 70 ILE A N 1
ATOM 530 C CA . ILE A 1 70 ? 3.746 4.555 -19.179 1.00 90.06 70 ILE A CA 1
ATOM 531 C C . ILE A 1 70 ? 4.544 3.514 -19.976 1.00 90.06 70 ILE A C 1
ATOM 533 O O . ILE A 1 70 ? 4.812 3.730 -21.155 1.00 90.06 70 ILE A O 1
ATOM 537 N N . GLU A 1 71 ? 4.870 2.380 -19.355 1.00 87.56 71 GLU A N 1
ATOM 538 C C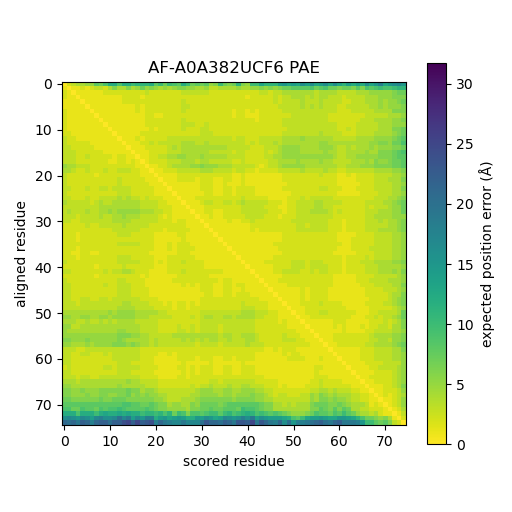A . GLU A 1 71 ? 5.677 1.303 -19.945 1.00 87.56 71 GLU A CA 1
ATOM 539 C C . GLU A 1 71 ? 4.833 0.310 -20.767 1.00 87.56 71 GLU A C 1
ATOM 541 O O . GLU A 1 71 ? 5.356 -0.618 -21.388 1.00 87.56 71 GLU A O 1
ATOM 546 N N . LEU A 1 72 ? 3.506 0.488 -20.806 1.00 88.12 72 LEU A N 1
ATOM 547 C CA . LEU A 1 72 ? 2.625 -0.366 -21.599 1.00 88.12 72 LEU A CA 1
ATOM 548 C C . LEU A 1 72 ? 2.678 0.011 -23.092 1.00 88.12 72 LEU A C 1
ATOM 550 O O . LEU A 1 72 ? 2.627 1.192 -23.441 1.00 88.12 72 LEU A O 1
ATOM 554 N N . PRO A 1 73 ? 2.710 -0.978 -24.005 1.00 88.94 73 PRO A N 1
ATOM 555 C CA . PRO A 1 73 ? 2.724 -0.712 -25.436 1.00 88.94 73 PRO A CA 1
ATOM 556 C C . PRO A 1 73 ? 1.426 -0.028 -25.883 1.00 88.94 73 PRO A C 1
ATOM 558 O O . PRO A 1 73 ? 0.326 -0.540 -25.669 1.00 88.94 73 PRO A O 1
ATOM 561 N N . ILE A 1 74 ? 1.565 1.110 -26.563 1.00 84.31 74 ILE A N 1
ATOM 562 C CA . ILE A 1 74 ? 0.464 1.803 -27.235 1.00 84.31 74 ILE A CA 1
ATOM 563 C C . ILE A 1 74 ? 0.322 1.143 -28.610 1.00 84.31 74 ILE A C 1
ATOM 565 O O . ILE A 1 74 ? 1.133 1.387 -29.503 1.00 84.31 74 ILE A O 1
ATOM 569 N N . THR A 1 75 ? -0.631 0.221 -28.733 1.00 74.44 75 THR A N 1
ATOM 570 C CA . THR A 1 75 ? -0.969 -0.429 -30.013 1.00 74.44 75 THR A CA 1
ATOM 571 C C . THR A 1 75 ? -1.998 0.374 -30.787 1.00 74.44 75 THR A C 1
ATOM 573 O O . THR A 1 75 ? -2.822 1.060 -30.140 1.00 74.44 75 THR A O 1
#

Foldseek 3Di:
DCVVVVVLVVCVVVVHDQACAEAEDDQQDCDPVNVVVCVVSRHNAAEGQAADQFDPVPDDRNYGYDHDPVPDDDD

Solvent-accessible surface area (backbone atoms only — not comparable to full-atom values): 4525 Å² total; per-residue (Å²): 11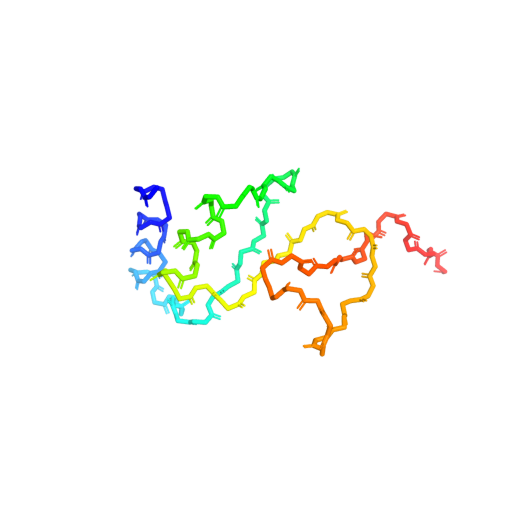0,67,69,61,52,51,50,47,51,52,39,45,74,74,69,45,79,66,66,66,28,77,44,74,39,71,96,40,65,68,55,70,70,55,50,54,53,37,53,78,62,40,42,53,36,19,39,40,71,47,76,40,81,67,47,89,92,76,49,54,51,69,56,25,37,32,75,56,76,84,80,50,85,86,127

Secondary structure (DSSP, 8-state):
-HHHHHHHHHHHHTT---SSEEEE-GGG---HHHHHHHHHTTEEEEEEEEES---TTTS-GGGEEE--TTSS---

Organism: NCBI:txid408172

Radius of gyration: 13.93 Å; Cα contacts (8 Å, |Δi|>4): 94; chains: 1; bounding box: 29×27×43 Å